Protein AF-A0A919KJE7-F1 (afdb_monomer_lite)

Radius of gyration: 16.89 Å; chains: 1; bounding box: 57×33×44 Å

Foldseek 3Di:
DWKWKAALNDIDTDPDLVVLVVVLVVNQVQQDWDDPDVQATGPNQKMKIFFDDPPDPDTQKIKIKGDDVVVQKIKIKMAGPDCPDDPQRGIKIFAAPDFDPDADQTFLDNGRSQGADSRRIDGVVLVSVQSSQCVVVSPNDGRPSTDMAGADSSNGGCVDPVVVVVPVVDDPPPPDDDD

Secondary structure (DSSP, 8-state):
-EEEEEETTEEE---SHHHHHHHHHHHHHH----EEETTEE-GGG-EEEEEE-TT-SS-SEEEEEEEETTTTEEEEEEEESS--SSTTTTEEEEE-SS--SS----EEETTTTEE--GGG-EEHHHHHHHHHHHHHH-S-PPPSSSEEEEB-TTS-BTTSHHHHHHHHHS-GGG-PPP-

InterPro domains:
  IPR025680 Double-stranded DNA deaminase immunity protein DddI [PF14430] (17-149)

Organism: NCBI:txid67307

pLDDT: mean 81.37, std 12.84, range [39.66, 96.44]

Structure (mmCIF, N/CA/C/O backbone):
data_AF-A0A919KJE7-F1
#
_entry.id   AF-A0A919KJE7-F1
#
loop_
_atom_site.group_PDB
_atom_site.id
_atom_site.type_symbol
_atom_site.label_atom_id
_atom_site.label_alt_id
_atom_site.label_comp_id
_atom_site.label_asym_id
_atom_site.label_entity_id
_atom_site.label_seq_id
_atom_site.pdbx_PDB_ins_code
_atom_site.Cartn_x
_atom_site.Cartn_y
_atom_site.Cartn_z
_atom_site.occupancy
_atom_site.B_iso_or_equiv
_atom_site.auth_seq_id
_atom_site.auth_comp_id
_atom_site.auth_asym_id
_atom_site.auth_atom_id
_atom_site.pdbx_PDB_model_num
ATOM 1 N N . MET A 1 1 ? -3.393 -1.629 20.126 1.00 76.56 1 MET A N 1
ATOM 2 C CA . MET A 1 1 ? -2.377 -0.672 19.650 1.00 76.56 1 MET A CA 1
ATOM 3 C C . MET A 1 1 ? -3.084 0.646 19.307 1.00 76.56 1 MET A C 1
ATOM 5 O O . MET A 1 1 ? -4.251 0.797 19.658 1.00 76.56 1 MET A O 1
ATOM 9 N N . ILE A 1 2 ? -2.404 1.649 18.744 1.00 83.88 2 ILE A N 1
ATOM 10 C CA . ILE A 1 2 ? -3.027 2.881 18.228 1.00 83.88 2 ILE A CA 1
ATOM 11 C C . ILE A 1 2 ? -2.817 2.936 16.717 1.00 83.88 2 ILE A C 1
ATOM 13 O O . ILE A 1 2 ? -1.674 2.934 16.257 1.00 83.88 2 ILE A O 1
ATOM 17 N N . LEU A 1 3 ? -3.918 3.054 15.972 1.00 86.81 3 LEU A N 1
ATOM 18 C CA . LEU A 1 3 ? -3.914 3.360 14.544 1.00 86.81 3 LEU A CA 1
ATOM 19 C C . LEU A 1 3 ? -3.741 4.870 14.335 1.00 86.81 3 LEU A C 1
ATOM 21 O O . LEU A 1 3 ? -4.483 5.679 14.898 1.00 86.81 3 LEU A O 1
ATOM 25 N N . ARG A 1 4 ? -2.783 5.257 13.493 1.00 89.75 4 ARG A N 1
ATOM 26 C CA . ARG A 1 4 ? -2.645 6.625 12.980 1.00 89.75 4 ARG A C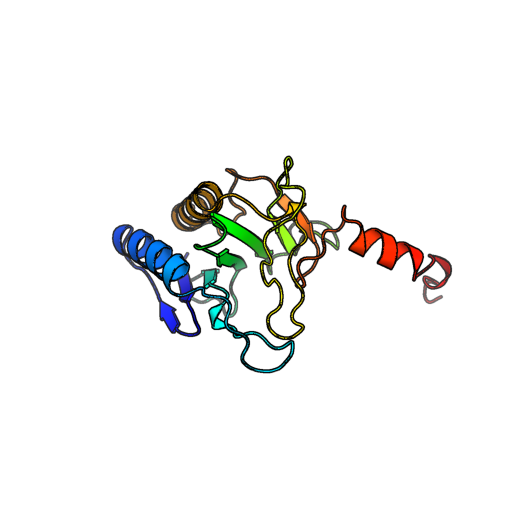A 1
ATOM 27 C C . ARG A 1 4 ? -2.684 6.588 11.464 1.00 89.75 4 ARG A C 1
ATOM 29 O O . ARG A 1 4 ? -2.025 5.745 10.854 1.00 89.75 4 ARG A O 1
ATOM 36 N N . VAL A 1 5 ? -3.437 7.504 10.876 1.00 89.94 5 VAL A N 1
ATOM 37 C CA . VAL A 1 5 ? -3.583 7.632 9.427 1.00 89.94 5 VAL A CA 1
ATOM 38 C C . VAL A 1 5 ? -3.038 8.992 9.021 1.00 89.94 5 VAL A C 1
ATOM 40 O O . VAL A 1 5 ? -3.491 9.999 9.550 1.00 89.94 5 VAL A O 1
ATOM 43 N N . ASN A 1 6 ? -2.067 9.039 8.115 1.00 88.25 6 ASN A N 1
ATOM 44 C CA . ASN A 1 6 ? -1.598 10.279 7.508 1.00 88.25 6 ASN A CA 1
ATOM 45 C C . ASN A 1 6 ? -2.117 10.366 6.072 1.00 88.25 6 ASN A C 1
ATOM 47 O O . ASN A 1 6 ? -1.884 9.447 5.288 1.00 88.25 6 ASN A O 1
ATOM 51 N N . ILE A 1 7 ? -2.820 11.445 5.740 1.00 87.06 7 ILE A N 1
ATOM 52 C CA . ILE A 1 7 ? -3.373 11.689 4.403 1.00 87.06 7 ILE A CA 1
ATOM 53 C C . ILE A 1 7 ? -2.927 13.084 3.988 1.00 87.06 7 ILE A C 1
ATOM 55 O O . ILE A 1 7 ? -3.231 14.049 4.679 1.00 87.06 7 ILE A O 1
ATOM 59 N N . ALA A 1 8 ? -2.181 13.190 2.886 1.00 79.94 8 ALA A N 1
ATOM 60 C CA . ALA A 1 8 ? -1.702 14.471 2.356 1.00 79.94 8 ALA A CA 1
ATOM 61 C C . ALA A 1 8 ? -0.978 15.378 3.382 1.00 79.94 8 ALA A C 1
ATOM 63 O O . ALA A 1 8 ? -0.984 16.600 3.254 1.00 79.94 8 ALA A O 1
ATOM 64 N N . GLY A 1 9 ? -0.319 14.781 4.382 1.00 78.88 9 GLY A N 1
ATOM 65 C CA . GLY A 1 9 ? 0.398 15.495 5.441 1.00 78.88 9 GLY A CA 1
ATOM 66 C C . GLY A 1 9 ? -0.392 15.677 6.740 1.00 78.88 9 GLY A C 1
ATOM 67 O O . GLY A 1 9 ? 0.234 15.870 7.783 1.00 78.88 9 GLY A O 1
ATOM 68 N N . ASP A 1 10 ? -1.715 15.512 6.728 1.00 84.00 10 ASP A N 1
ATOM 69 C CA . ASP A 1 10 ? -2.556 15.607 7.923 1.00 84.00 10 ASP A CA 1
ATOM 70 C C . ASP A 1 10 ? -2.616 14.268 8.675 1.00 84.00 10 ASP A C 1
ATOM 72 O O . ASP A 1 10 ? -2.862 13.218 8.083 1.00 84.00 10 ASP A O 1
ATOM 76 N N . GLU A 1 11 ? -2.380 14.290 9.994 1.00 88.38 11 GLU A N 1
ATOM 77 C CA . GLU A 1 11 ? -2.459 13.104 10.863 1.00 88.38 11 GLU A CA 1
ATOM 78 C C . GLU A 1 11 ? -3.837 12.985 11.531 1.00 88.38 11 GLU A C 1
ATOM 80 O O . GLU A 1 11 ? -4.303 13.894 12.220 1.00 88.38 11 GLU A O 1
ATOM 85 N N . TYR A 1 12 ? -4.437 11.804 11.414 1.00 88.31 12 TYR A N 1
ATOM 86 C CA . TYR A 1 12 ? -5.705 11.419 12.021 1.00 88.31 12 TYR A CA 1
ATOM 87 C C . TYR A 1 12 ? -5.512 10.244 12.980 1.00 88.31 12 TYR A C 1
ATOM 89 O O . TYR A 1 12 ? -4.715 9.333 12.742 1.00 88.31 12 TYR A O 1
ATOM 97 N N . ARG A 1 13 ? -6.284 10.245 14.071 1.00 88.62 13 ARG A N 1
ATOM 98 C CA . ARG A 1 13 ? -6.281 9.195 15.100 1.00 88.62 13 ARG A CA 1
ATOM 99 C C . ARG A 1 13 ? -7.707 8.684 15.298 1.00 88.62 13 ARG A C 1
ATOM 101 O O . ARG A 1 13 ? -8.399 9.182 16.189 1.00 88.62 13 ARG A O 1
ATOM 108 N N . PRO A 1 14 ? -8.187 7.776 14.431 1.00 85.81 14 PRO A N 1
ATOM 109 C CA . PRO A 1 14 ? -9.543 7.259 14.544 1.00 85.81 14 PRO A CA 1
ATOM 110 C C . PRO A 1 14 ? -9.722 6.533 15.878 1.00 85.81 14 PRO A C 1
ATOM 112 O O . PRO A 1 14 ? -8.847 5.790 16.318 1.00 85.81 14 PRO A O 1
ATOM 115 N N . THR A 1 15 ? -10.868 6.753 16.524 1.00 80.31 15 THR A N 1
ATOM 116 C CA . THR A 1 15 ? -11.207 6.086 17.797 1.00 80.31 15 THR A CA 1
ATOM 117 C C . THR A 1 15 ? -12.389 5.135 17.655 1.00 80.31 15 THR A C 1
ATOM 119 O O . THR A 1 15 ? -12.646 4.334 18.554 1.00 80.31 15 THR A O 1
ATOM 122 N N . ARG A 1 16 ? -13.110 5.210 16.528 1.00 82.31 16 ARG A N 1
ATOM 123 C CA . ARG A 1 16 ? -14.265 4.371 16.211 1.00 82.31 16 ARG A CA 1
ATOM 124 C C . ARG A 1 16 ? -14.115 3.729 14.830 1.00 82.31 16 ARG A C 1
ATOM 126 O O . ARG A 1 16 ? -13.533 4.352 13.944 1.00 82.31 16 ARG A O 1
ATOM 133 N N . PRO A 1 17 ? -14.697 2.538 14.607 1.00 78.44 17 PRO A N 1
ATOM 134 C CA . PRO A 1 17 ? -14.684 1.887 13.295 1.00 78.44 17 PRO A CA 1
ATOM 135 C C . PRO A 1 17 ? -15.256 2.754 12.161 1.00 78.44 17 PRO A C 1
ATOM 137 O O . PRO A 1 17 ? -14.704 2.769 11.065 1.00 78.44 17 PRO A O 1
ATOM 140 N N . ASP A 1 18 ? -16.308 3.531 12.430 1.00 83.81 18 ASP A N 1
ATOM 141 C CA . ASP A 1 18 ? -16.918 4.411 11.421 1.00 83.81 18 ASP A CA 1
ATOM 142 C C . ASP A 1 18 ? -15.968 5.535 10.967 1.00 83.81 18 ASP A C 1
ATOM 144 O O . ASP A 1 18 ? -15.979 5.923 9.796 1.00 83.81 18 ASP A O 1
ATOM 148 N N . ASP A 1 19 ? -15.096 6.013 11.865 1.00 86.62 19 ASP A N 1
ATOM 149 C CA . ASP A 1 19 ? -14.069 7.006 11.531 1.00 86.62 19 ASP A CA 1
ATOM 150 C C . ASP A 1 19 ? -13.075 6.418 10.519 1.00 86.62 19 ASP A C 1
ATOM 152 O O . ASP A 1 19 ? -12.647 7.104 9.593 1.00 86.62 19 ASP A O 1
ATOM 156 N N . ILE A 1 20 ? -12.736 5.130 10.661 1.00 86.12 20 ILE A N 1
ATOM 157 C CA . ILE A 1 20 ? -11.788 4.427 9.786 1.00 86.12 20 ILE A CA 1
ATOM 158 C C . ILE A 1 20 ? -12.337 4.360 8.361 1.00 86.12 20 ILE A C 1
ATOM 160 O O . ILE A 1 20 ? -11.642 4.738 7.423 1.00 86.12 20 ILE A O 1
ATOM 164 N N . VAL A 1 21 ? -13.594 3.948 8.180 1.00 87.00 21 VAL A N 1
ATOM 165 C CA . VAL A 1 21 ? -14.224 3.872 6.847 1.00 87.00 21 VAL A CA 1
ATOM 166 C C . VAL A 1 21 ? -14.262 5.249 6.171 1.00 87.00 21 VAL A C 1
ATOM 168 O O . VAL A 1 21 ? -14.016 5.370 4.962 1.00 87.00 21 VAL A O 1
ATOM 171 N N . GLY A 1 22 ? -14.533 6.297 6.957 1.00 87.50 22 GLY A N 1
ATOM 172 C CA . GLY A 1 22 ? -14.470 7.686 6.510 1.00 87.50 22 GLY A CA 1
ATOM 173 C C . GLY A 1 22 ? -13.069 8.087 6.045 1.00 87.50 22 GLY A C 1
ATOM 174 O O . GLY A 1 22 ? -12.929 8.604 4.937 1.00 87.50 22 GLY A O 1
ATOM 175 N N . LEU A 1 23 ? -12.039 7.785 6.841 1.00 89.69 23 LEU A N 1
ATOM 176 C CA . LEU A 1 23 ? -10.637 8.090 6.534 1.00 89.69 23 LEU A CA 1
ATOM 177 C C . LEU A 1 23 ? -10.105 7.316 5.329 1.00 89.69 23 LEU A C 1
ATOM 179 O O . LEU A 1 23 ? -9.379 7.884 4.524 1.00 89.69 23 LEU A O 1
ATOM 183 N N . ILE A 1 24 ? -10.486 6.049 5.158 1.00 89.12 24 ILE A N 1
ATOM 184 C CA . ILE A 1 24 ? -10.122 5.274 3.965 1.00 89.12 24 ILE A CA 1
ATOM 185 C C . ILE A 1 24 ? -10.702 5.952 2.725 1.00 89.12 24 ILE A C 1
ATOM 187 O O . ILE A 1 24 ? -10.002 6.173 1.744 1.00 89.12 24 ILE A O 1
ATOM 191 N N . SER A 1 25 ? -11.978 6.332 2.778 1.00 89.00 25 SER A N 1
ATOM 192 C CA . SER A 1 25 ? -12.632 7.021 1.662 1.00 89.00 25 SER A CA 1
ATOM 193 C C . SER A 1 25 ? -12.020 8.394 1.386 1.00 89.00 25 SER A C 1
ATOM 195 O O . SER A 1 25 ? -11.937 8.801 0.233 1.00 89.00 25 SER A O 1
ATOM 197 N N . GLU A 1 26 ? -11.574 9.092 2.427 1.00 87.44 26 GLU A N 1
ATOM 198 C CA . GLU A 1 26 ? -10.839 10.346 2.293 1.00 87.44 26 GLU A CA 1
ATOM 199 C C . GLU A 1 26 ? -9.456 10.143 1.674 1.00 87.44 26 GLU A C 1
ATOM 201 O O . GLU A 1 26 ? -9.073 10.911 0.799 1.00 87.44 26 GLU A O 1
ATOM 206 N N . ALA A 1 27 ? -8.746 9.077 2.048 1.00 87.25 27 ALA A N 1
ATOM 207 C CA . ALA A 1 27 ? -7.452 8.744 1.472 1.00 87.25 27 ALA A CA 1
ATOM 208 C C . ALA A 1 27 ? -7.563 8.571 -0.047 1.00 87.25 27 ALA A C 1
ATOM 210 O O . ALA A 1 27 ? -6.835 9.226 -0.781 1.00 87.25 27 ALA A O 1
ATOM 211 N N . PHE A 1 28 ? -8.525 7.783 -0.538 1.00 86.00 28 PHE A N 1
ATOM 212 C CA . PHE A 1 28 ? -8.708 7.602 -1.985 1.00 86.00 28 PHE A CA 1
ATOM 213 C C . PHE A 1 28 ? -9.032 8.905 -2.730 1.00 86.00 28 PHE A C 1
ATOM 215 O O . PHE A 1 28 ? -8.532 9.094 -3.833 1.00 86.00 28 PHE A O 1
ATOM 222 N N . ARG A 1 29 ? -9.807 9.817 -2.128 1.00 82.19 29 ARG A N 1
ATOM 223 C CA . ARG A 1 29 ? -10.145 11.109 -2.754 1.00 82.19 29 ARG A CA 1
ATOM 224 C C . ARG A 1 29 ? -8.985 12.099 -2.762 1.00 82.19 29 ARG A C 1
ATOM 226 O O . ARG A 1 29 ? -8.832 12.863 -3.710 1.00 82.19 29 ARG A O 1
ATOM 233 N N . SER A 1 30 ? -8.221 12.129 -1.676 1.00 77.75 30 SER A N 1
ATOM 234 C CA . SER A 1 30 ? -7.181 13.136 -1.450 1.00 77.75 30 SER A CA 1
ATOM 235 C C . SER A 1 30 ? -5.833 12.729 -2.040 1.00 77.75 30 SER A C 1
ATOM 237 O O . SER A 1 30 ? -4.991 13.588 -2.293 1.00 77.75 30 SER A O 1
ATOM 239 N N . ILE A 1 31 ? -5.651 11.439 -2.334 1.00 77.06 31 ILE A N 1
ATOM 240 C CA . ILE A 1 31 ? -4.505 10.920 -3.071 1.00 77.06 31 ILE A CA 1
ATOM 241 C C . ILE A 1 31 ? -4.709 11.163 -4.569 1.00 77.06 31 ILE A C 1
ATOM 243 O O . ILE A 1 31 ? -5.294 10.353 -5.280 1.00 77.06 31 ILE A O 1
ATOM 247 N N . THR A 1 32 ? -4.226 12.303 -5.061 1.00 68.44 32 THR A N 1
ATOM 248 C CA . THR A 1 32 ? -4.191 12.594 -6.502 1.00 68.44 32 THR A CA 1
ATOM 249 C C . THR A 1 32 ? -2.759 12.909 -6.931 1.00 68.44 32 THR A C 1
ATOM 251 O O . THR A 1 32 ? -2.153 13.826 -6.368 1.00 68.44 32 THR A O 1
ATOM 254 N N . PRO A 1 33 ? -2.208 12.204 -7.941 1.00 65.12 33 PRO A N 1
ATOM 255 C CA . PRO A 1 33 ? -0.954 12.566 -8.594 1.00 65.12 33 PRO A CA 1
ATOM 256 C C . PRO A 1 33 ? -0.929 14.035 -9.011 1.00 65.12 33 PRO A C 1
ATOM 258 O O . PRO A 1 33 ? -1.626 14.443 -9.938 1.00 65.12 33 PRO A O 1
ATOM 261 N N . GLN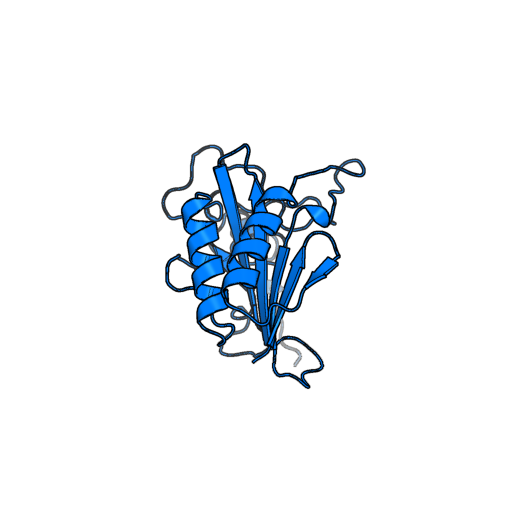 A 1 34 ? -0.109 14.836 -8.328 1.00 65.31 34 GLN A N 1
ATOM 262 C CA . GLN A 1 34 ? 0.180 16.208 -8.727 1.00 65.31 34 GLN A CA 1
ATOM 263 C C . GLN A 1 34 ? 1.689 16.386 -8.847 1.00 65.31 34 GLN A C 1
ATOM 265 O O . GLN A 1 34 ? 2.421 16.289 -7.861 1.00 65.31 34 GLN A O 1
ATOM 270 N N . GLU A 1 35 ? 2.148 16.648 -10.066 1.00 65.81 35 GLU A N 1
ATOM 271 C CA . GLU A 1 35 ? 3.513 17.094 -10.321 1.00 65.81 35 GLU A CA 1
ATOM 272 C C . GLU A 1 35 ? 3.666 18.536 -9.811 1.00 65.81 35 GLU A C 1
ATOM 274 O O . GLU A 1 35 ? 2.895 19.427 -10.177 1.00 65.81 35 GLU A O 1
ATOM 279 N N . VAL A 1 36 ? 4.625 18.754 -8.911 1.00 68.81 36 VAL A N 1
ATOM 280 C CA . VAL A 1 36 ? 4.890 20.063 -8.283 1.00 68.81 36 VAL A CA 1
ATOM 281 C C . VAL A 1 36 ? 6.070 20.766 -8.953 1.00 68.81 36 VAL A C 1
ATOM 283 O O . VAL A 1 36 ? 6.197 21.988 -8.896 1.00 68.81 36 VAL A O 1
ATOM 286 N N . SER A 1 37 ? 6.956 19.997 -9.578 1.00 66.88 37 SER A N 1
ATOM 287 C CA . SER A 1 37 ? 8.082 20.435 -10.407 1.00 66.88 37 SER A CA 1
ATOM 288 C C . SER A 1 37 ? 8.464 19.285 -11.347 1.00 66.88 37 SER A C 1
ATOM 290 O O . SER A 1 37 ? 8.098 18.156 -11.040 1.00 66.88 37 SER A O 1
ATOM 292 N N . PRO A 1 38 ? 9.198 19.523 -12.451 1.00 74.50 38 PRO A N 1
ATOM 293 C CA . PRO A 1 38 ? 9.561 18.466 -13.399 1.00 74.50 38 PRO A CA 1
ATOM 294 C C . PRO A 1 38 ? 10.182 17.237 -12.715 1.00 74.50 38 PRO A C 1
ATOM 296 O O . PRO A 1 38 ? 11.272 17.344 -12.151 1.00 74.50 38 PRO A O 1
ATOM 299 N N . GLY A 1 39 ? 9.483 16.098 -12.744 1.00 67.06 39 GLY A N 1
ATOM 300 C CA . GLY A 1 39 ? 9.905 14.836 -12.109 1.00 67.06 39 GLY A CA 1
ATOM 301 C C . GLY A 1 39 ? 9.784 14.782 -10.578 1.00 67.06 39 GLY A C 1
ATOM 302 O O . GLY A 1 39 ? 10.178 13.793 -9.969 1.00 67.06 39 GLY A O 1
ATOM 303 N N . VAL A 1 40 ? 9.243 15.825 -9.943 1.00 64.94 40 VAL A N 1
ATOM 304 C CA . VAL A 1 40 ? 8.970 15.873 -8.501 1.00 64.94 40 VAL A CA 1
ATOM 305 C C . VAL A 1 40 ? 7.469 15.911 -8.289 1.00 64.94 40 VAL A C 1
ATOM 307 O O . VAL A 1 40 ? 6.779 16.862 -8.677 1.00 64.94 40 VAL A O 1
ATOM 310 N N . HIS A 1 41 ? 6.968 14.897 -7.601 1.00 65.94 41 HIS A N 1
ATOM 311 C CA . HIS A 1 41 ? 5.548 14.756 -7.331 1.00 65.94 41 HIS A CA 1
ATOM 312 C C . HIS A 1 41 ? 5.237 15.049 -5.865 1.00 65.94 41 HIS A C 1
ATOM 314 O O . HIS A 1 41 ? 6.084 14.946 -4.979 1.00 65.94 41 HIS A O 1
ATOM 320 N N . SER A 1 42 ? 4.006 15.477 -5.603 1.00 60.56 42 SER A N 1
ATOM 321 C CA . SER A 1 42 ? 3.566 15.815 -4.252 1.00 60.56 42 SER A CA 1
ATOM 322 C C . SER A 1 42 ? 3.539 14.576 -3.353 1.00 60.56 42 SER A C 1
ATOM 324 O O . SER A 1 42 ? 3.128 13.498 -3.779 1.00 60.56 42 SER A O 1
ATOM 326 N N . ALA A 1 43 ? 3.876 14.728 -2.070 1.00 58.88 43 ALA A N 1
ATOM 327 C CA . ALA A 1 43 ? 3.611 13.697 -1.060 1.00 58.88 43 ALA A CA 1
ATOM 328 C C . ALA A 1 43 ? 2.100 13.468 -0.837 1.00 58.88 43 ALA A C 1
ATOM 330 O O . ALA A 1 43 ? 1.708 12.431 -0.310 1.00 58.88 43 ALA A O 1
ATOM 331 N N . ALA A 1 44 ? 1.242 14.386 -1.310 1.00 58.72 44 ALA A N 1
ATOM 332 C CA . ALA A 1 44 ? -0.212 14.211 -1.366 1.00 58.72 44 ALA A CA 1
ATOM 333 C C . ALA A 1 44 ? -0.665 13.083 -2.312 1.00 58.72 44 ALA A C 1
ATOM 335 O O . ALA A 1 44 ? -1.853 12.879 -2.501 1.00 58.72 44 ALA A O 1
ATOM 336 N N . THR A 1 45 ? 0.269 12.336 -2.897 1.00 70.19 45 THR A N 1
ATOM 337 C CA . THR A 1 45 ? 0.013 11.137 -3.701 1.00 70.19 45 THR A CA 1
ATOM 338 C C . THR A 1 45 ? -0.031 9.853 -2.880 1.00 70.19 45 THR A C 1
ATOM 340 O O . THR A 1 45 ? -0.167 8.770 -3.448 1.00 70.19 45 THR A O 1
ATOM 343 N N . GLN A 1 46 ? 0.107 9.947 -1.555 1.00 85.50 46 GLN A N 1
ATOM 344 C CA . GLN A 1 46 ? 0.211 8.783 -0.686 1.00 85.50 46 GLN A CA 1
ATOM 345 C C . GLN A 1 46 ? -0.550 8.988 0.627 1.00 85.50 46 GLN A C 1
ATOM 347 O O . GLN A 1 46 ? -0.581 10.088 1.183 1.00 85.50 46 GLN A O 1
ATOM 352 N N . ALA A 1 47 ? -1.118 7.901 1.149 1.00 90.50 47 ALA A N 1
ATOM 353 C CA . ALA A 1 47 ? -1.572 7.816 2.534 1.00 90.50 47 ALA A CA 1
ATOM 354 C C . ALA A 1 47 ? -0.792 6.747 3.296 1.00 90.50 47 ALA A C 1
ATOM 356 O O . ALA A 1 47 ? -0.348 5.749 2.727 1.00 90.50 47 ALA A O 1
ATOM 357 N N . TRP A 1 48 ? -0.646 6.961 4.600 1.00 90.62 48 TRP A N 1
ATOM 358 C CA . TRP A 1 48 ? 0.141 6.112 5.486 1.00 90.62 48 TRP A CA 1
ATOM 359 C C . TRP A 1 48 ? -0.733 5.658 6.645 1.00 90.62 48 TRP A C 1
ATOM 361 O O . TRP A 1 48 ? -1.226 6.476 7.415 1.00 90.62 48 TRP A O 1
ATOM 371 N N . PHE A 1 49 ? -0.900 4.352 6.793 1.00 91.94 49 PHE A N 1
ATOM 372 C CA . PHE A 1 49 ? -1.594 3.725 7.907 1.00 91.94 49 PHE A CA 1
ATOM 373 C C . PHE A 1 49 ? -0.545 3.089 8.807 1.00 91.94 49 PHE A C 1
ATOM 375 O O . PHE A 1 49 ? 0.226 2.227 8.389 1.00 91.94 49 PHE A O 1
ATOM 382 N N . THR A 1 50 ? -0.486 3.526 10.055 1.00 89.69 50 THR A N 1
ATOM 383 C CA . THR A 1 50 ? 0.549 3.100 10.997 1.00 89.69 50 THR A CA 1
ATOM 384 C C . THR A 1 50 ? -0.088 2.551 12.251 1.00 89.69 50 THR A C 1
ATOM 386 O O . THR A 1 50 ? -1.030 3.135 12.784 1.00 89.69 50 THR A O 1
ATOM 389 N N . VAL A 1 51 ? 0.434 1.420 12.714 1.00 84.38 51 VAL A N 1
ATOM 390 C CA . VAL A 1 51 ? 0.019 0.808 13.972 1.00 84.38 51 VAL A CA 1
ATOM 391 C C . VAL A 1 51 ? 1.218 0.841 14.912 1.00 84.38 51 VAL A C 1
ATOM 393 O O . VAL A 1 51 ? 2.337 0.456 14.556 1.00 84.38 51 VAL A O 1
ATOM 396 N N . SER A 1 52 ? 1.002 1.378 16.107 1.00 82.19 52 SER A N 1
ATOM 397 C CA . SER A 1 52 ? 2.053 1.549 17.106 1.00 82.19 52 SER A CA 1
ATOM 398 C C . SER A 1 52 ? 1.505 1.387 18.515 1.00 82.19 52 SER A C 1
ATOM 400 O O . SER A 1 52 ? 0.366 1.773 18.778 1.00 82.19 52 SER A O 1
ATOM 402 N N . GLU A 1 53 ? 2.324 0.920 19.453 1.00 79.06 53 GLU A N 1
ATOM 403 C CA . GLU A 1 53 ? 1.976 1.031 20.873 1.00 79.06 53 GLU A CA 1
ATOM 404 C C . GLU A 1 53 ? 1.774 2.507 21.275 1.00 79.06 53 GLU A C 1
ATOM 406 O O . GLU A 1 53 ? 2.414 3.388 20.688 1.00 79.06 53 GLU A O 1
ATOM 411 N N . PRO A 1 54 ? 0.911 2.808 22.265 1.00 75.12 54 PRO A N 1
ATOM 412 C CA . PRO A 1 54 ? 0.616 4.181 22.681 1.00 75.12 54 PRO A CA 1
ATOM 413 C C . PRO A 1 54 ? 1.856 5.034 22.968 1.00 75.12 54 PRO A C 1
ATOM 415 O O . PRO A 1 54 ? 1.917 6.194 22.559 1.00 75.12 54 PRO A O 1
ATOM 418 N N . ASP A 1 55 ? 2.859 4.423 23.599 1.00 73.94 55 ASP A N 1
ATOM 419 C CA . ASP A 1 55 ? 4.099 5.072 24.032 1.00 73.94 55 ASP A CA 1
ATOM 420 C C . ASP A 1 55 ? 5.288 4.801 23.092 1.00 73.94 55 ASP A C 1
ATOM 422 O O . ASP A 1 55 ? 6.434 5.147 23.399 1.00 73.94 55 ASP A O 1
ATOM 426 N N . ALA A 1 56 ? 5.052 4.167 21.938 1.00 69.81 56 ALA A N 1
ATOM 427 C CA . ALA A 1 56 ? 6.117 3.876 20.990 1.00 69.81 56 ALA A CA 1
ATOM 428 C C . ALA A 1 56 ? 6.691 5.168 20.392 1.00 69.81 56 ALA A C 1
ATOM 430 O O . ALA A 1 56 ? 5.967 6.009 19.852 1.00 69.81 56 ALA A O 1
ATOM 431 N N . ARG A 1 57 ? 8.026 5.293 20.423 1.00 66.44 57 ARG A N 1
ATOM 432 C CA . ARG A 1 57 ? 8.744 6.385 19.738 1.00 66.44 57 ARG A CA 1
ATOM 433 C C . ARG A 1 57 ? 8.651 6.292 18.216 1.00 66.44 57 ARG A C 1
ATOM 435 O O . ARG A 1 57 ? 8.800 7.309 17.548 1.00 66.44 57 ARG A O 1
ATOM 442 N N . SER A 1 58 ? 8.421 5.098 17.680 1.00 65.75 58 SER A N 1
ATOM 443 C CA . SER A 1 58 ? 8.298 4.843 16.247 1.00 65.75 58 SER A CA 1
ATOM 444 C C . SER A 1 58 ? 7.285 3.729 15.989 1.00 65.75 58 SER A C 1
ATOM 446 O O . SER A 1 58 ? 7.258 2.765 16.758 1.00 65.75 58 SER A O 1
ATOM 448 N N . PRO A 1 59 ? 6.485 3.822 14.915 1.00 70.50 59 PRO A N 1
ATOM 449 C CA . PRO A 1 59 ? 5.590 2.744 14.529 1.00 70.50 59 PRO A CA 1
ATOM 450 C C . PRO A 1 59 ? 6.300 1.409 14.296 1.00 70.50 59 PRO A C 1
ATOM 452 O O . PRO A 1 59 ? 7.426 1.345 13.785 1.00 70.50 59 PRO A O 1
ATOM 455 N N . SER A 1 60 ? 5.611 0.341 14.690 1.00 76.31 60 SER A N 1
ATOM 456 C CA . SER A 1 60 ? 6.071 -1.042 14.543 1.00 76.31 60 SER A CA 1
ATOM 457 C C . SER A 1 60 ? 5.893 -1.522 13.108 1.00 76.31 60 SER A C 1
ATOM 459 O O . SER A 1 60 ? 6.729 -2.264 12.594 1.00 76.31 60 SER A O 1
ATOM 461 N N . ALA A 1 61 ? 4.833 -1.054 12.453 1.00 84.38 61 ALA A N 1
ATOM 462 C CA . ALA A 1 61 ? 4.537 -1.348 11.068 1.00 84.38 61 ALA A CA 1
ATOM 463 C C . ALA A 1 61 ? 3.826 -0.179 10.393 1.00 84.38 61 ALA A C 1
ATOM 465 O O . ALA A 1 61 ? 3.136 0.6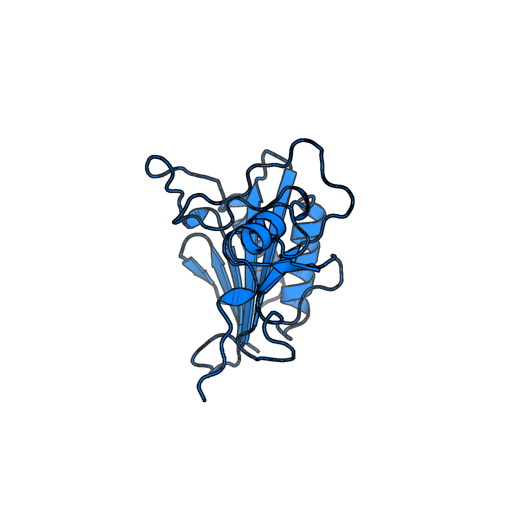32 11.027 1.00 84.38 61 ALA A O 1
ATOM 466 N N . TYR A 1 62 ? 4.012 -0.116 9.086 1.00 90.06 62 TYR A N 1
ATOM 467 C CA . TYR A 1 62 ? 3.493 0.931 8.242 1.00 90.06 62 TYR A CA 1
ATOM 468 C C . TYR A 1 62 ? 2.957 0.307 6.965 1.00 90.06 62 TYR A C 1
ATOM 470 O O . TYR A 1 62 ? 3.612 -0.531 6.347 1.00 90.06 62 TYR A O 1
ATOM 478 N N . LEU A 1 63 ? 1.792 0.776 6.554 1.00 93.50 63 LEU A N 1
ATOM 479 C CA . LEU A 1 63 ? 1.184 0.471 5.279 1.00 93.50 63 LEU A CA 1
ATOM 480 C C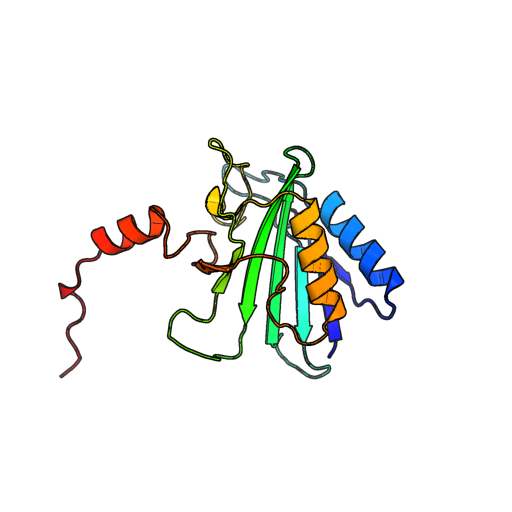 . LEU A 1 63 ? 1.037 1.784 4.512 1.00 93.50 63 LEU A C 1
ATOM 482 O O . LEU A 1 63 ? 0.278 2.666 4.912 1.00 93.50 63 LEU A O 1
ATOM 486 N N . ARG A 1 64 ? 1.780 1.923 3.421 1.00 93.62 64 ARG A N 1
ATOM 487 C CA . ARG A 1 64 ? 1.666 3.041 2.485 1.00 93.62 64 ARG A CA 1
ATOM 488 C C . ARG A 1 64 ? 0.766 2.639 1.331 1.00 93.62 64 ARG A C 1
ATOM 490 O O . ARG A 1 64 ? 0.868 1.528 0.814 1.00 93.62 64 ARG A O 1
ATOM 497 N N . VAL A 1 65 ? -0.084 3.571 0.933 1.00 93.31 65 VAL A N 1
ATOM 498 C CA . VAL A 1 65 ? -1.067 3.412 -0.131 1.00 93.31 65 VAL A CA 1
ATOM 499 C C . VAL A 1 65 ? -0.845 4.514 -1.150 1.00 93.31 65 VAL A C 1
ATOM 501 O O . VAL A 1 65 ? -0.901 5.692 -0.799 1.00 93.31 65 VAL A O 1
ATOM 504 N N . THR A 1 66 ? -0.651 4.119 -2.402 1.00 91.44 66 THR A N 1
ATOM 505 C CA . THR A 1 66 ? -0.767 5.001 -3.566 1.00 91.44 66 THR A CA 1
ATOM 506 C C . THR A 1 66 ? -1.982 4.547 -4.360 1.00 91.44 66 THR A C 1
ATOM 508 O O . THR A 1 66 ? -2.150 3.353 -4.604 1.00 91.44 66 THR A O 1
ATOM 511 N N . ALA A 1 67 ? -2.830 5.475 -4.781 1.00 89.19 67 ALA A N 1
ATOM 512 C CA . ALA A 1 67 ? -4.020 5.165 -5.559 1.00 89.19 67 ALA A CA 1
ATOM 513 C C . ALA A 1 67 ? -4.203 6.177 -6.689 1.00 89.19 67 ALA A C 1
ATOM 515 O O . ALA A 1 67 ? -3.767 7.319 -6.594 1.00 89.19 67 ALA A O 1
ATOM 516 N N . ASP A 1 68 ? -4.866 5.751 -7.754 1.00 85.69 68 ASP A N 1
ATOM 517 C CA . ASP A 1 68 ? -5.367 6.637 -8.791 1.00 85.69 68 ASP A CA 1
ATOM 518 C C . ASP A 1 68 ? -6.793 6.214 -9.167 1.00 85.69 68 ASP A C 1
ATOM 520 O O . ASP A 1 68 ? -7.022 5.224 -9.871 1.00 85.69 68 ASP A O 1
ATOM 524 N N . GLU A 1 69 ? -7.772 6.990 -8.694 1.00 83.38 69 GLU A N 1
ATOM 525 C CA . GLU A 1 69 ? -9.191 6.752 -8.975 1.00 83.38 69 GLU A CA 1
ATOM 526 C C . GLU A 1 69 ? -9.521 6.826 -10.471 1.00 83.38 69 GLU A C 1
ATOM 528 O O . GLU A 1 69 ? -10.462 6.166 -10.915 1.00 83.38 69 GLU A O 1
ATOM 533 N N . ARG A 1 70 ? -8.744 7.572 -11.277 1.00 81.81 70 ARG A N 1
ATOM 534 C CA . ARG A 1 70 ? -8.986 7.663 -12.725 1.00 81.81 70 ARG A CA 1
ATOM 535 C C . ARG A 1 70 ? -8.618 6.384 -13.459 1.00 81.81 70 ARG A C 1
ATOM 537 O O . ARG A 1 70 ? -9.357 5.992 -14.361 1.00 81.81 70 ARG A O 1
ATOM 544 N N . SER A 1 71 ? -7.482 5.770 -13.132 1.00 83.75 71 SER A N 1
ATOM 545 C CA . SER A 1 71 ? -7.097 4.489 -13.733 1.00 83.75 71 SER A CA 1
ATOM 546 C C . SER A 1 71 ? -7.858 3.312 -13.127 1.00 83.75 71 SER A C 1
ATOM 548 O O . SER A 1 71 ? -8.026 2.296 -13.799 1.00 83.75 71 SER A O 1
ATOM 550 N N . GLY A 1 72 ? -8.357 3.444 -11.894 1.00 88.31 72 GLY A N 1
ATOM 551 C CA . GLY A 1 72 ? -9.051 2.366 -11.193 1.00 88.31 72 GLY A CA 1
ATOM 552 C C . GLY A 1 72 ? -8.107 1.418 -10.452 1.00 88.31 72 GLY A C 1
ATOM 553 O O . GLY A 1 72 ? -8.527 0.325 -10.056 1.00 88.31 72 GLY A O 1
ATOM 554 N N . TYR A 1 73 ? -6.855 1.834 -10.232 1.00 90.88 73 TYR A N 1
ATOM 555 C CA . TYR A 1 73 ? -5.811 1.022 -9.612 1.00 90.88 73 TYR A CA 1
ATOM 556 C C . TYR A 1 73 ? -5.094 1.740 -8.467 1.00 90.88 73 TYR A C 1
ATOM 558 O O . TYR A 1 73 ? -5.086 2.964 -8.365 1.00 90.88 73 TYR A O 1
ATOM 566 N N . GLY A 1 74 ? -4.441 0.956 -7.617 1.00 92.31 74 GLY A N 1
ATOM 567 C CA . GLY A 1 74 ? -3.506 1.432 -6.608 1.00 92.31 74 GLY A CA 1
ATOM 568 C C . GLY A 1 74 ? -2.446 0.383 -6.293 1.00 92.31 74 GLY A C 1
ATOM 569 O O . GLY A 1 74 ? -2.495 -0.739 -6.788 1.00 92.31 74 GLY A O 1
ATOM 570 N N . ALA A 1 75 ? -1.477 0.756 -5.474 1.00 94.38 75 ALA A N 1
ATOM 571 C CA . ALA A 1 75 ? -0.408 -0.114 -5.013 1.00 94.38 75 ALA A CA 1
ATOM 572 C C . ALA A 1 75 ? -0.203 0.095 -3.514 1.00 94.38 75 ALA A C 1
ATOM 574 O O . ALA A 1 75 ? -0.410 1.195 -2.987 1.00 94.38 75 ALA A O 1
ATOM 575 N N . LEU A 1 76 ? 0.204 -0.973 -2.833 1.00 95.62 76 LEU A N 1
ATOM 576 C CA . LEU A 1 76 ? 0.518 -0.941 -1.416 1.00 95.62 76 LEU A CA 1
ATOM 577 C C . LEU A 1 76 ? 1.982 -1.291 -1.215 1.00 95.62 76 LEU A C 1
ATOM 579 O O . LEU A 1 76 ? 2.531 -2.166 -1.884 1.00 95.62 76 LEU A O 1
ATOM 583 N N . SER A 1 77 ? 2.590 -0.648 -0.231 1.00 95.06 77 SER A N 1
ATOM 584 C CA . SER A 1 77 ? 3.859 -1.104 0.310 1.00 95.06 77 SER A CA 1
ATOM 585 C C . SER A 1 77 ? 3.779 -1.171 1.819 1.00 95.06 77 SER A C 1
ATOM 587 O O . SER A 1 77 ? 3.272 -0.249 2.459 1.00 95.06 77 SER A O 1
ATOM 589 N N . TRP A 1 78 ? 4.306 -2.240 2.388 1.00 94.19 78 TRP A N 1
ATOM 590 C CA . TRP A 1 78 ? 4.333 -2.461 3.819 1.00 94.19 78 TRP A CA 1
ATOM 591 C C . TRP A 1 78 ? 5.772 -2.571 4.299 1.00 94.19 78 TRP A C 1
ATOM 593 O O . TRP A 1 78 ? 6.593 -3.225 3.654 1.00 94.19 78 TRP A O 1
ATOM 603 N N . TRP A 1 79 ? 6.074 -1.968 5.445 1.00 89.44 79 TRP A N 1
ATOM 604 C CA . TRP A 1 79 ? 7.329 -2.226 6.139 1.00 89.44 79 TRP A CA 1
ATOM 605 C C . TRP A 1 79 ? 7.161 -2.281 7.642 1.00 89.44 79 TRP A C 1
ATOM 607 O O . TRP A 1 79 ? 6.306 -1.610 8.225 1.00 89.44 79 TRP A O 1
ATOM 617 N N . SER A 1 80 ? 8.032 -3.060 8.277 1.00 83.81 80 SER A N 1
ATOM 618 C CA . SER A 1 80 ? 8.124 -3.144 9.728 1.00 83.81 80 SER A CA 1
ATOM 619 C C . SER A 1 80 ? 9.511 -2.765 10.213 1.00 83.81 80 SER A C 1
ATOM 621 O O . SER A 1 80 ? 10.529 -3.114 9.620 1.00 83.81 80 SER A O 1
ATOM 623 N N . SER A 1 81 ? 9.537 -2.043 11.332 1.00 71.31 81 SER A N 1
ATOM 624 C CA . SER A 1 81 ? 10.764 -1.753 12.074 1.00 71.31 81 SER A CA 1
ATOM 625 C C . SER A 1 81 ? 11.223 -2.939 12.932 1.00 71.31 81 SER A C 1
ATOM 627 O O . SER A 1 81 ? 12.342 -2.931 13.446 1.00 71.31 81 SER A O 1
ATOM 629 N N . VAL A 1 82 ? 10.383 -3.970 13.077 1.00 67.69 82 VAL A N 1
ATOM 630 C CA . VAL A 1 82 ? 10.690 -5.193 13.816 1.00 67.69 82 VAL A CA 1
ATOM 631 C C . VAL A 1 82 ? 11.180 -6.242 12.824 1.00 67.69 82 VAL A C 1
ATOM 633 O O . VAL A 1 82 ? 10.419 -6.784 12.027 1.00 67.69 82 VAL A O 1
ATOM 636 N N . GLN A 1 83 ? 12.478 -6.528 12.878 1.00 58.72 83 GLN A N 1
ATOM 637 C CA . GLN A 1 83 ? 13.112 -7.547 12.051 1.00 58.72 83 GLN A CA 1
ATOM 638 C C . GLN A 1 83 ? 12.594 -8.933 12.458 1.00 58.72 83 GLN A C 1
ATOM 640 O O . GLN A 1 83 ? 13.010 -9.484 13.476 1.00 58.72 83 GLN A O 1
ATOM 645 N N . THR A 1 84 ? 11.661 -9.487 11.687 1.00 55.97 84 THR A N 1
ATOM 646 C CA . THR A 1 84 ? 11.075 -10.813 11.953 1.00 55.97 84 THR A CA 1
ATOM 647 C C . THR A 1 84 ? 11.711 -11.929 11.118 1.00 55.97 84 THR A C 1
ATOM 649 O O . THR A 1 84 ? 11.412 -13.100 11.347 1.00 55.97 84 THR A O 1
ATOM 652 N N . GLY A 1 85 ? 12.658 -11.599 10.227 1.00 61.41 85 GLY A N 1
ATOM 653 C CA . GLY A 1 85 ? 13.338 -12.577 9.377 1.00 61.41 85 GLY A CA 1
ATOM 654 C C . GLY A 1 85 ? 14.647 -12.092 8.740 1.00 61.41 85 GLY A C 1
ATOM 655 O O . GLY A 1 85 ? 15.496 -11.493 9.403 1.00 61.41 85 GLY A O 1
ATOM 656 N N . GLY A 1 86 ? 14.859 -12.445 7.468 1.00 57.19 86 GLY A N 1
ATOM 657 C CA . GLY A 1 86 ? 16.120 -12.236 6.740 1.00 57.19 86 GLY A CA 1
ATOM 658 C C . GLY A 1 86 ? 16.441 -10.773 6.388 1.00 57.19 86 GLY A C 1
ATOM 659 O O . GLY A 1 86 ? 15.686 -9.855 6.682 1.00 57.19 86 GLY A O 1
ATOM 660 N N . MET A 1 87 ? 17.572 -10.546 5.706 1.00 55.69 87 MET A N 1
ATOM 661 C CA . MET A 1 87 ? 18.067 -9.205 5.318 1.00 55.69 87 MET A CA 1
ATOM 662 C C . MET A 1 87 ? 17.098 -8.394 4.428 1.00 55.69 87 MET A C 1
ATOM 664 O O . MET A 1 87 ? 17.239 -7.180 4.345 1.00 55.69 87 MET A O 1
ATOM 668 N N . TYR A 1 88 ? 16.119 -9.043 3.793 1.00 58.66 88 TYR A N 1
ATOM 669 C CA . TYR A 1 88 ? 15.143 -8.422 2.886 1.00 58.66 88 TYR A CA 1
ATOM 670 C C . TYR A 1 88 ? 13.714 -8.410 3.449 1.00 58.66 88 TYR A C 1
ATOM 672 O O . TYR A 1 88 ? 12.777 -8.036 2.755 1.00 58.66 88 TYR A O 1
ATOM 680 N N . ASP A 1 89 ? 13.530 -8.807 4.709 1.00 68.19 89 ASP A N 1
ATOM 681 C CA . ASP A 1 89 ? 12.206 -9.066 5.292 1.00 68.19 89 ASP A CA 1
ATOM 682 C C . ASP A 1 89 ? 11.540 -7.813 5.884 1.00 68.19 89 ASP A C 1
ATOM 684 O O . ASP A 1 89 ? 10.739 -7.872 6.815 1.00 68.19 89 ASP A O 1
ATOM 688 N N . PHE A 1 90 ? 11.918 -6.647 5.368 1.00 80.19 90 PHE A N 1
ATOM 689 C CA . PHE A 1 90 ? 11.523 -5.363 5.929 1.00 80.19 90 PHE A CA 1
ATOM 690 C C . PHE A 1 90 ? 10.568 -4.605 5.043 1.00 80.19 90 PHE A C 1
ATOM 692 O O . PHE A 1 90 ? 9.800 -3.826 5.583 1.00 80.19 90 PHE A O 1
ATOM 699 N N . PHE A 1 91 ? 10.624 -4.799 3.725 1.00 89.12 91 PHE A N 1
ATOM 700 C CA . PHE A 1 91 ? 9.871 -3.999 2.773 1.00 89.12 91 PHE A CA 1
ATOM 701 C C . PHE A 1 91 ? 9.202 -4.901 1.744 1.00 89.12 91 PHE A C 1
ATOM 703 O O . PHE A 1 91 ? 9.841 -5.719 1.080 1.00 89.12 91 PHE A O 1
ATOM 710 N N . TRP A 1 92 ? 7.890 -4.755 1.650 1.00 93.75 92 TRP A N 1
ATOM 711 C CA . TRP A 1 92 ? 7.028 -5.603 0.853 1.00 93.75 92 TRP A CA 1
ATOM 712 C C . TRP A 1 92 ? 6.129 -4.746 -0.023 1.00 93.75 92 TRP A C 1
ATOM 714 O O . TRP A 1 92 ? 5.648 -3.701 0.407 1.00 93.75 92 TRP A O 1
ATOM 724 N N . LEU A 1 93 ? 5.886 -5.205 -1.240 1.00 95.38 93 LEU A N 1
ATOM 725 C CA . LEU A 1 93 ? 5.034 -4.572 -2.235 1.00 95.38 93 LEU A CA 1
ATOM 726 C C . LEU A 1 93 ? 3.829 -5.467 -2.508 1.00 95.38 93 LEU A C 1
ATOM 728 O O . LEU A 1 93 ? 3.948 -6.692 -2.429 1.00 95.38 93 LEU A O 1
ATOM 732 N N . SER A 1 94 ? 2.685 -4.867 -2.829 1.00 96.44 94 SER A N 1
ATOM 733 C CA . SER A 1 94 ? 1.524 -5.612 -3.310 1.00 96.44 94 SER A CA 1
ATOM 734 C C . SER A 1 94 ? 1.895 -6.456 -4.524 1.00 96.44 94 SER A C 1
ATOM 736 O O . SER A 1 94 ? 2.683 -6.030 -5.366 1.00 96.44 94 SER A O 1
ATOM 738 N N . ASP A 1 95 ? 1.323 -7.651 -4.613 1.00 96.06 95 ASP A N 1
ATOM 739 C CA . ASP A 1 95 ? 1.566 -8.571 -5.715 1.00 96.06 95 ASP A CA 1
ATOM 740 C C . ASP A 1 95 ? 0.299 -8.799 -6.538 1.00 96.06 95 ASP A C 1
ATOM 742 O O . ASP A 1 95 ? -0.707 -9.302 -6.032 1.00 96.06 95 ASP A O 1
ATOM 746 N N . ASN A 1 96 ? 0.360 -8.412 -7.811 1.00 93.00 96 ASN A N 1
ATOM 747 C CA . ASN A 1 96 ? -0.649 -8.683 -8.818 1.00 93.00 96 ASN A CA 1
ATOM 748 C C . ASN A 1 96 ? -0.123 -9.751 -9.796 1.00 93.00 96 ASN A C 1
ATOM 750 O O . ASN A 1 96 ? 0.688 -9.426 -10.668 1.00 93.00 96 ASN A O 1
ATOM 754 N N . PRO A 1 97 ? -0.609 -11.003 -9.712 1.00 87.06 97 PRO A N 1
ATOM 755 C CA . PRO A 1 97 ? -0.184 -12.075 -10.609 1.00 87.06 97 PRO A CA 1
ATOM 756 C C . PRO A 1 97 ? -0.711 -11.921 -12.046 1.00 87.06 97 PRO A C 1
ATOM 758 O O . PRO A 1 97 ? -0.228 -12.619 -12.937 1.00 87.06 97 PRO A O 1
ATOM 761 N N . ASP A 1 98 ? -1.684 -11.034 -12.282 1.00 87.50 98 ASP A N 1
ATOM 762 C CA . ASP A 1 98 ? -2.269 -10.755 -13.600 1.00 87.50 98 ASP A CA 1
ATOM 763 C C . ASP A 1 98 ? -2.221 -9.242 -13.912 1.00 87.50 98 ASP A C 1
ATOM 765 O O . ASP A 1 98 ? -3.242 -8.542 -13.877 1.00 87.50 98 ASP A O 1
ATOM 769 N N . PRO A 1 99 ? -1.018 -8.678 -14.142 1.00 82.81 99 PRO A N 1
ATOM 770 C CA . PRO A 1 99 ? -0.868 -7.256 -14.407 1.00 82.81 99 PRO A CA 1
ATOM 771 C C . PRO A 1 99 ? -1.374 -6.887 -15.803 1.00 82.81 99 PRO A C 1
ATOM 773 O O . PRO A 1 99 ? -1.068 -7.543 -16.800 1.00 82.81 99 PRO A O 1
ATOM 776 N N . ALA A 1 100 ? -2.077 -5.757 -15.900 1.00 74.06 100 ALA A N 1
ATOM 777 C CA . ALA A 1 100 ? -2.400 -5.166 -17.193 1.00 74.06 100 ALA A CA 1
ATOM 778 C C . ALA A 1 100 ? -1.105 -4.848 -17.969 1.00 74.06 100 ALA A C 1
ATOM 780 O O . ALA A 1 100 ? -0.156 -4.302 -17.405 1.00 74.06 100 ALA A O 1
ATOM 781 N N . CYS A 1 101 ? -1.066 -5.149 -19.275 1.00 61.81 101 CYS A N 1
ATOM 782 C CA . CYS A 1 101 ? 0.144 -4.991 -20.101 1.00 61.81 101 CYS A CA 1
ATOM 783 C C . CYS A 1 101 ? 0.720 -3.562 -20.104 1.00 61.81 101 CYS A C 1
ATOM 785 O O . CYS A 1 101 ? 1.920 -3.383 -20.287 1.00 61.81 101 CYS A O 1
ATOM 787 N N . SER A 1 102 ? -0.127 -2.553 -19.899 1.00 64.50 102 SER A N 1
ATOM 788 C CA . SER A 1 102 ? 0.264 -1.177 -19.600 1.00 64.50 102 SER A CA 1
ATOM 789 C C . SER A 1 102 ? -0.229 -0.853 -18.192 1.00 64.50 102 SER A C 1
ATOM 791 O O . SER A 1 102 ? -1.411 -0.552 -18.007 1.00 64.50 102 SER A O 1
ATOM 793 N N . GLY A 1 103 ? 0.648 -0.996 -17.199 1.00 64.00 103 GLY A N 1
ATOM 794 C CA . GLY A 1 103 ? 0.319 -0.666 -15.816 1.00 64.00 103 GLY A CA 1
ATOM 795 C C . GLY A 1 103 ? 0.025 0.831 -15.641 1.00 64.00 103 GLY A C 1
ATOM 796 O O . GLY A 1 103 ? 0.560 1.646 -16.395 1.00 64.00 103 GLY A O 1
ATOM 797 N N . PRO A 1 104 ? -0.822 1.204 -14.671 1.00 77.94 104 PRO A N 1
ATOM 798 C CA . PRO A 1 104 ? -1.020 2.597 -14.277 1.00 77.94 104 PRO A CA 1
ATOM 799 C C . PRO A 1 104 ? 0.284 3.195 -13.731 1.00 77.94 104 PRO A C 1
ATOM 801 O O . PRO A 1 104 ? 1.079 2.506 -13.091 1.00 77.94 104 PRO A O 1
ATOM 804 N N . GLU A 1 105 ? 0.484 4.492 -13.947 1.00 84.38 105 GLU A N 1
ATOM 805 C CA . GLU A 1 105 ? 1.620 5.228 -13.390 1.00 84.38 105 GLU A CA 1
ATOM 806 C C . GLU A 1 105 ? 1.337 5.565 -11.920 1.00 84.38 105 GLU A C 1
ATOM 808 O O . GLU A 1 105 ? 0.738 6.586 -11.583 1.00 84.38 105 GLU A O 1
ATOM 813 N N . LEU A 1 106 ? 1.698 4.635 -11.034 1.00 87.75 106 LEU A N 1
ATOM 814 C CA . LEU A 1 106 ? 1.523 4.772 -9.592 1.00 87.75 106 LEU A CA 1
ATOM 815 C C . LEU A 1 106 ? 2.855 5.146 -8.950 1.00 87.75 106 LEU A C 1
ATOM 817 O O . LEU A 1 106 ? 3.797 4.357 -8.961 1.00 87.75 106 LEU A O 1
ATOM 821 N N . ILE A 1 107 ? 2.915 6.327 -8.344 1.00 88.69 107 ILE A N 1
ATOM 822 C CA . ILE A 1 107 ? 4.137 6.866 -7.743 1.00 88.69 107 ILE A CA 1
ATOM 823 C C . ILE A 1 107 ? 4.474 6.127 -6.443 1.00 88.69 107 ILE A C 1
ATOM 825 O O . ILE A 1 107 ? 3.693 6.114 -5.483 1.00 88.69 107 ILE A O 1
ATOM 829 N N . ALA A 1 108 ? 5.661 5.529 -6.408 1.00 88.75 108 ALA A N 1
ATOM 830 C CA . ALA A 1 108 ? 6.209 4.848 -5.244 1.00 88.75 108 ALA A CA 1
ATOM 831 C C . ALA A 1 108 ? 7.057 5.790 -4.389 1.00 88.75 108 ALA A C 1
ATOM 833 O O . ALA A 1 108 ? 6.887 5.818 -3.170 1.00 88.75 108 ALA A O 1
ATOM 834 N N . ASP A 1 109 ? 7.898 6.615 -5.009 1.00 86.88 109 ASP A N 1
ATOM 835 C CA . ASP A 1 109 ? 8.688 7.630 -4.316 1.00 86.88 109 ASP A CA 1
ATOM 836 C C . ASP A 1 109 ? 8.475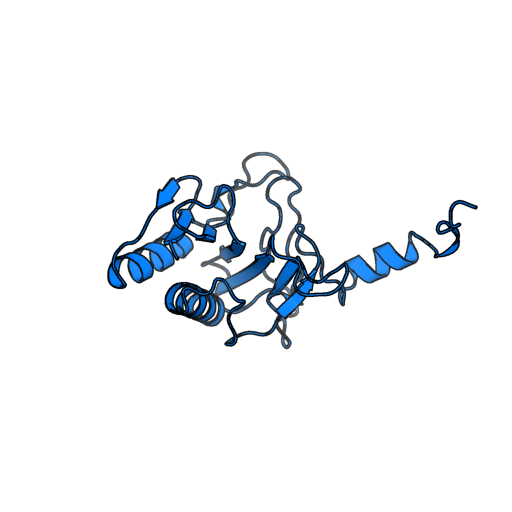 9.017 -4.948 1.00 86.88 109 ASP A C 1
ATOM 838 O O . ASP A 1 109 ? 9.020 9.308 -6.013 1.00 86.88 109 ASP A O 1
ATOM 842 N N . PRO A 1 110 ? 7.708 9.912 -4.294 1.00 78.25 110 PRO A N 1
ATOM 843 C CA . PRO A 1 110 ? 7.456 11.257 -4.808 1.00 78.25 110 PRO A CA 1
ATOM 844 C C . PRO A 1 110 ? 8.721 12.113 -4.970 1.00 78.25 110 PRO A C 1
ATOM 846 O O . PRO A 1 110 ? 8.721 13.046 -5.776 1.00 78.25 110 PRO A O 1
ATOM 849 N N . GLY A 1 111 ? 9.785 11.818 -4.209 1.00 78.88 111 GLY A N 1
ATOM 850 C CA . GLY A 1 111 ? 11.037 12.576 -4.243 1.00 78.88 111 GLY A CA 1
ATOM 851 C C . GLY A 1 111 ? 11.892 12.293 -5.478 1.00 78.88 111 GLY A C 1
ATOM 852 O O . GLY A 1 111 ? 12.556 13.2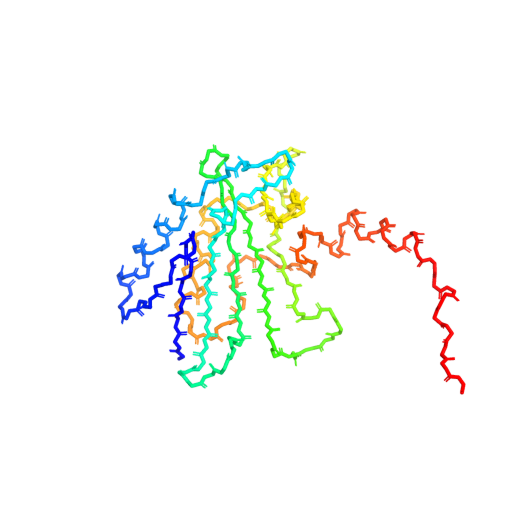03 -5.973 1.00 78.88 111 GLY A O 1
ATOM 853 N N . SER A 1 112 ? 11.864 11.056 -5.976 1.00 80.19 112 SER A N 1
ATOM 854 C CA . SER A 1 112 ? 12.572 10.635 -7.192 1.00 80.19 112 SER A CA 1
ATOM 855 C C . SER A 1 112 ? 11.671 10.540 -8.426 1.00 80.19 112 SER A C 1
ATOM 857 O O . SER A 1 112 ? 12.182 10.507 -9.542 1.00 80.19 112 SER A O 1
ATOM 859 N N . GLY A 1 113 ? 10.348 10.499 -8.236 1.00 82.12 113 GLY A N 1
ATOM 860 C CA . GLY A 1 113 ? 9.377 10.245 -9.300 1.00 82.12 113 GLY A CA 1
ATOM 861 C C . GLY A 1 113 ? 9.283 8.771 -9.701 1.00 82.12 113 GLY A C 1
ATOM 862 O O . GLY A 1 113 ? 8.566 8.436 -10.643 1.00 82.12 113 GLY A O 1
ATOM 863 N N . GLU A 1 114 ? 9.975 7.875 -8.992 1.00 86.56 114 GLU A N 1
ATOM 864 C CA . GLU A 1 114 ? 9.936 6.447 -9.284 1.00 86.56 114 GLU A CA 1
ATOM 865 C C . GLU A 1 114 ? 8.535 5.877 -9.059 1.00 86.56 114 GLU A C 1
ATOM 867 O O . GLU A 1 114 ? 7.860 6.140 -8.056 1.00 86.56 114 GLU A O 1
ATOM 872 N N . CYS A 1 115 ? 8.100 5.076 -10.027 1.00 88.69 115 CYS A N 1
ATOM 873 C CA . CYS A 1 115 ? 6.800 4.425 -10.024 1.00 88.69 115 CYS A CA 1
ATOM 874 C C . CYS A 1 115 ? 6.925 2.943 -9.687 1.00 88.69 115 CYS A C 1
ATOM 876 O O . CYS A 1 115 ? 7.922 2.299 -10.036 1.00 88.69 115 CYS A O 1
ATOM 878 N N . TYR A 1 116 ? 5.870 2.398 -9.084 1.00 90.38 116 TYR A N 1
ATOM 879 C CA . TYR A 1 116 ? 5.722 0.963 -8.883 1.00 90.38 116 TYR A CA 1
ATOM 880 C C . TYR A 1 116 ? 5.774 0.214 -10.215 1.00 90.38 116 TYR A C 1
ATOM 882 O O . TYR A 1 116 ? 5.276 0.680 -11.242 1.00 90.38 116 TYR A O 1
ATOM 890 N N . GLU A 1 117 ? 6.334 -0.993 -10.186 1.00 90.06 117 GLU A N 1
ATOM 891 C CA . GLU A 1 117 ? 6.216 -1.901 -11.321 1.00 90.06 117 GLU A CA 1
ATOM 892 C C . GLU A 1 117 ? 4.740 -2.296 -11.560 1.00 90.06 117 GLU A C 1
ATOM 894 O O . GLU A 1 117 ? 3.983 -2.440 -10.597 1.00 90.06 117 GLU A O 1
ATOM 899 N N . PRO A 1 118 ? 4.310 -2.538 -12.818 1.00 90.25 118 PRO A N 1
ATOM 900 C CA . PRO A 1 118 ? 2.929 -2.927 -13.134 1.00 90.25 118 PRO A CA 1
ATOM 901 C C . PRO A 1 118 ? 2.419 -4.147 -12.358 1.00 90.25 118 PRO A C 1
ATOM 903 O O . PRO A 1 118 ? 1.241 -4.210 -12.016 1.00 90.25 118 PRO A O 1
ATOM 906 N N . ALA A 1 119 ? 3.313 -5.089 -12.038 1.00 93.19 119 ALA A N 1
ATOM 907 C CA . ALA A 1 119 ? 3.025 -6.266 -11.218 1.00 93.19 119 ALA A CA 1
ATOM 908 C C . ALA A 1 119 ? 2.672 -5.934 -9.758 1.00 93.19 119 ALA A C 1
ATOM 910 O O . ALA A 1 119 ? 2.251 -6.817 -9.025 1.00 93.19 119 ALA A O 1
ATOM 911 N N . SER A 1 120 ? 2.811 -4.681 -9.324 1.00 94.06 120 SER A N 1
ATOM 912 C CA . SER A 1 120 ? 2.368 -4.229 -8.003 1.00 94.06 120 SER A CA 1
ATOM 913 C C . SER A 1 120 ? 1.038 -3.474 -8.029 1.00 94.06 120 SER A C 1
ATOM 915 O O . SER A 1 120 ? 0.485 -3.187 -6.968 1.00 94.06 120 SER A O 1
ATOM 917 N N . ALA A 1 121 ? 0.503 -3.157 -9.211 1.00 93.88 121 ALA A N 1
ATOM 918 C CA . ALA A 1 121 ? -0.753 -2.431 -9.354 1.00 93.88 121 ALA A CA 1
ATOM 919 C C . ALA A 1 121 ? -1.957 -3.371 -9.204 1.00 93.88 121 ALA A C 1
ATOM 921 O O . ALA A 1 121 ? -2.146 -4.284 -10.006 1.00 93.88 121 ALA A O 1
ATOM 922 N N . LEU A 1 122 ? -2.804 -3.113 -8.210 1.00 94.44 122 LEU A N 1
ATOM 923 C CA . LEU A 1 122 ? -4.035 -3.845 -7.922 1.00 94.44 122 LEU A CA 1
ATOM 924 C C . LEU A 1 122 ? -5.271 -2.983 -8.223 1.00 94.44 122 LEU A C 1
ATOM 926 O O . LEU A 1 122 ? -5.226 -1.763 -8.042 1.00 94.44 122 LEU A O 1
ATOM 930 N N . PRO A 1 123 ? -6.404 -3.580 -8.630 1.00 93.12 123 PRO A N 1
ATOM 931 C CA . PRO A 1 123 ? -7.693 -2.895 -8.664 1.00 93.12 123 PRO A CA 1
ATOM 932 C C . PRO A 1 123 ? -8.019 -2.204 -7.332 1.00 93.12 123 PRO A C 1
ATOM 934 O O . PRO A 1 123 ? -7.837 -2.792 -6.263 1.00 93.12 123 PRO A O 1
ATOM 937 N N . LEU A 1 124 ? -8.589 -0.993 -7.374 1.00 91.19 124 LEU A N 1
ATOM 938 C CA . LEU A 1 124 ? -8.887 -0.208 -6.159 1.00 91.19 124 LEU A CA 1
ATOM 939 C C . LEU A 1 124 ? -9.756 -0.947 -5.141 1.00 91.19 124 LEU A C 1
ATOM 941 O O . LEU A 1 124 ? -9.602 -0.741 -3.941 1.00 91.19 124 LEU A O 1
ATOM 945 N N . ALA A 1 125 ? -10.649 -1.827 -5.598 1.00 92.62 125 ALA A N 1
ATOM 946 C CA . ALA A 1 125 ? -11.466 -2.645 -4.708 1.00 92.62 125 ALA A CA 1
ATOM 947 C C . ALA A 1 125 ? -10.610 -3.569 -3.821 1.00 92.62 125 ALA A C 1
ATOM 949 O O . ALA A 1 125 ? -10.893 -3.706 -2.633 1.00 92.62 125 ALA A O 1
ATOM 950 N N . GLN A 1 126 ? -9.541 -4.156 -4.372 1.00 95.38 126 GLN A N 1
ATOM 951 C CA . GLN A 1 126 ? -8.599 -4.979 -3.607 1.00 95.38 126 GLN A CA 1
ATOM 952 C C . GLN A 1 126 ? -7.732 -4.121 -2.686 1.00 95.38 126 GLN A C 1
ATOM 954 O O . GLN A 1 126 ? -7.524 -4.487 -1.534 1.00 95.38 126 GLN A O 1
ATOM 959 N N . VAL A 1 127 ? -7.289 -2.950 -3.159 1.00 95.00 127 VAL A N 1
ATOM 960 C CA . VAL A 1 127 ? -6.530 -1.997 -2.333 1.00 95.00 127 VAL A CA 1
ATOM 961 C C . VAL A 1 127 ? -7.346 -1.574 -1.113 1.00 95.00 127 VAL A C 1
ATOM 963 O O . VAL A 1 127 ? -6.858 -1.632 0.011 1.00 95.00 127 VAL A O 1
ATOM 966 N N . ARG A 1 128 ? -8.617 -1.213 -1.315 1.00 94.31 128 ARG A N 1
ATOM 967 C CA . ARG A 1 128 ? -9.543 -0.863 -0.235 1.00 94.31 128 ARG A CA 1
ATOM 968 C C . ARG A 1 128 ? -9.725 -2.017 0.750 1.00 94.31 128 ARG A C 1
ATOM 970 O O . ARG A 1 128 ? -9.588 -1.788 1.947 1.00 94.31 128 ARG A O 1
ATOM 977 N N . ALA A 1 129 ? -9.982 -3.230 0.261 1.00 95.00 129 ALA A N 1
ATOM 978 C CA . ALA A 1 129 ? -10.155 -4.403 1.118 1.00 95.00 129 ALA A CA 1
ATOM 979 C C . ALA A 1 129 ? -8.909 -4.678 1.982 1.00 95.00 129 ALA A C 1
ATOM 981 O O . ALA A 1 129 ? -9.037 -4.958 3.171 1.00 95.00 129 ALA A O 1
ATOM 982 N N . ALA A 1 130 ? -7.708 -4.519 1.416 1.00 96.25 130 ALA A N 1
ATOM 983 C CA . ALA A 1 130 ? -6.456 -4.688 2.147 1.00 96.25 130 ALA A CA 1
ATOM 984 C C . ALA A 1 130 ? -6.270 -3.637 3.251 1.00 96.25 130 ALA A C 1
ATOM 986 O O . ALA A 1 130 ? -5.839 -3.972 4.353 1.00 96.25 130 ALA A O 1
ATOM 987 N N . ILE A 1 131 ? -6.625 -2.375 2.992 1.00 94.31 131 ILE A N 1
ATOM 988 C CA . ILE A 1 131 ? -6.564 -1.313 4.008 1.00 94.31 131 ILE A CA 1
ATOM 989 C C . ILE A 1 131 ? -7.587 -1.573 5.120 1.00 94.31 131 ILE A C 1
ATOM 991 O O . ILE A 1 131 ? -7.265 -1.431 6.297 1.00 94.31 131 ILE A O 1
ATOM 995 N N . GLU A 1 132 ? -8.808 -1.975 4.761 1.00 93.44 132 GLU A N 1
ATOM 996 C CA . GLU A 1 132 ? -9.859 -2.313 5.725 1.00 93.44 132 GLU A CA 1
ATOM 997 C C . GLU A 1 132 ? -9.426 -3.479 6.631 1.00 93.44 132 GLU A C 1
ATOM 999 O O . GLU A 1 132 ? -9.568 -3.382 7.850 1.00 93.44 132 GLU A O 1
ATOM 1004 N N . GLU A 1 133 ? -8.817 -4.530 6.068 1.00 94.06 133 GLU A N 1
ATOM 1005 C CA . GLU A 1 133 ? -8.236 -5.638 6.838 1.00 94.06 133 GLU A CA 1
ATOM 1006 C C . GLU A 1 133 ? -7.106 -5.162 7.765 1.00 94.06 133 GLU A C 1
ATOM 1008 O O . GLU A 1 133 ? -7.114 -5.487 8.954 1.00 94.06 133 GLU A O 1
ATOM 1013 N N . TYR A 1 134 ? -6.170 -4.353 7.253 1.00 92.00 134 TYR A N 1
ATOM 1014 C CA . TYR A 1 134 ? -5.056 -3.809 8.038 1.00 92.00 134 TYR A CA 1
ATOM 1015 C C . TYR A 1 134 ? -5.536 -3.011 9.253 1.00 92.00 134 TYR A C 1
ATOM 1017 O O . TYR A 1 134 ? -5.020 -3.158 10.359 1.00 92.00 134 TYR A O 1
ATOM 1025 N N . CYS A 1 135 ? -6.534 -2.150 9.052 1.00 89.75 135 CYS A N 1
ATOM 1026 C CA . CYS A 1 135 ? -7.088 -1.331 10.119 1.00 89.75 135 CYS A CA 1
ATOM 1027 C C . CYS A 1 135 ? -7.917 -2.147 11.119 1.00 89.75 135 CYS A C 1
ATOM 1029 O O . CYS A 1 135 ? -7.987 -1.770 12.287 1.00 89.75 135 CYS A O 1
ATOM 1031 N N . ALA A 1 136 ? -8.548 -3.239 10.680 1.00 88.00 136 ALA A N 1
ATOM 1032 C CA . ALA A 1 136 ? -9.372 -4.088 11.534 1.00 88.00 136 ALA A CA 1
ATOM 1033 C C . ALA A 1 136 ? -8.559 -5.061 12.403 1.00 88.00 136 ALA A C 1
ATOM 1035 O O . ALA A 1 136 ? -9.038 -5.453 13.467 1.00 88.00 136 ALA A O 1
ATOM 1036 N N . SER A 1 137 ? -7.357 -5.464 11.972 1.00 84.69 137 SER A N 1
ATOM 1037 C CA . SER A 1 137 ? -6.547 -6.453 12.694 1.00 84.69 137 SER A CA 1
ATOM 1038 C C . SER A 1 137 ? -5.893 -5.902 13.967 1.00 84.69 137 SER A C 1
ATOM 1040 O O . SER A 1 137 ? -5.667 -6.665 14.902 1.00 84.69 137 SER A O 1
ATOM 1042 N N . ASP A 1 138 ? -5.585 -4.598 14.017 1.00 78.00 138 ASP A N 1
ATOM 1043 C CA . ASP A 1 138 ? -4.822 -3.929 15.094 1.00 78.00 138 ASP A CA 1
ATOM 1044 C C . ASP A 1 138 ? -3.477 -4.616 15.432 1.00 78.00 138 ASP A C 1
ATOM 1046 O O . ASP A 1 138 ? -2.900 -4.390 16.495 1.00 78.00 138 ASP A O 1
ATOM 1050 N N . THR A 1 139 ? -2.955 -5.456 14.527 1.00 83.62 139 THR A N 1
ATOM 1051 C CA . THR A 1 139 ? -1.669 -6.157 14.691 1.00 83.62 139 THR A CA 1
ATOM 1052 C C . THR A 1 139 ? -0.519 -5.431 14.001 1.00 83.62 139 THR A C 1
ATOM 1054 O O . THR A 1 139 ? 0.640 -5.609 14.369 1.00 83.62 139 THR A O 1
ATOM 1057 N N . GLY A 1 140 ? -0.830 -4.629 12.976 1.00 85.69 140 GLY A N 1
ATOM 1058 C CA . GLY A 1 140 ? 0.167 -4.064 12.066 1.00 85.69 140 GLY A CA 1
ATOM 1059 C C . GLY A 1 140 ? 0.770 -5.092 11.100 1.00 85.69 140 GLY A C 1
ATOM 1060 O O . GLY A 1 140 ? 1.700 -4.765 10.364 1.00 85.69 140 GLY A O 1
ATOM 1061 N N . GLU A 1 141 ? 0.266 -6.327 11.074 1.00 88.19 141 GLU A N 1
ATOM 1062 C CA . GLU A 1 141 ? 0.695 -7.335 10.105 1.00 88.19 141 GLU A CA 1
ATOM 1063 C C . GLU A 1 141 ? 0.214 -6.999 8.691 1.00 88.19 141 GLU A C 1
ATOM 1065 O O . GLU A 1 141 ? -0.716 -6.217 8.486 1.00 88.19 141 GLU A O 1
ATOM 1070 N N . ARG A 1 142 ? 0.859 -7.606 7.694 1.00 91.81 142 ARG A N 1
ATOM 1071 C CA . ARG A 1 142 ? 0.447 -7.481 6.296 1.00 91.81 142 ARG A CA 1
ATOM 1072 C C . ARG A 1 142 ? -0.966 -8.055 6.100 1.00 91.81 142 ARG A C 1
ATOM 1074 O O . ARG A 1 142 ? -1.204 -9.181 6.535 1.00 91.81 142 ARG A O 1
ATOM 1081 N N . PRO A 1 143 ? -1.861 -7.345 5.394 1.00 94.44 143 PRO A N 1
ATOM 1082 C CA . PRO A 1 143 ? -3.135 -7.887 4.933 1.00 94.44 143 PRO A CA 1
ATOM 1083 C C . PRO A 1 143 ? -2.966 -9.201 4.178 1.00 94.44 143 PRO A C 1
ATOM 1085 O O . PRO A 1 143 ? -2.092 -9.322 3.320 1.00 94.44 143 PRO A O 1
ATOM 1088 N N . THR A 1 144 ? -3.819 -10.172 4.470 1.00 95.81 144 THR A N 1
ATOM 1089 C CA . THR A 1 144 ? -3.780 -11.517 3.889 1.00 95.81 144 THR A CA 1
ATOM 1090 C C . THR A 1 144 ? -4.672 -11.662 2.659 1.00 95.81 144 THR A C 1
ATOM 1092 O O . THR A 1 144 ? -4.508 -12.612 1.895 1.00 95.81 144 THR A O 1
ATOM 1095 N N . CYS A 1 145 ? -5.591 -10.718 2.421 1.00 95.25 145 CYS A N 1
ATOM 1096 C CA . CYS A 1 145 ? -6.474 -10.731 1.254 1.00 95.25 145 CYS A CA 1
ATOM 1097 C C . CYS A 1 145 ? -5.778 -10.424 -0.088 1.00 95.25 145 CYS A C 1
ATOM 1099 O O . CYS A 1 145 ? -6.424 -10.514 -1.134 1.00 95.25 145 CYS A O 1
ATOM 1101 N N . ILE A 1 146 ? -4.483 -10.088 -0.078 1.00 96.31 146 ILE A N 1
ATOM 1102 C CA . ILE A 1 146 ? -3.661 -9.848 -1.272 1.00 96.31 146 ILE A CA 1
ATOM 1103 C C . ILE A 1 146 ? -2.314 -10.574 -1.177 1.00 96.31 146 ILE A C 1
ATOM 1105 O O . ILE A 1 146 ? -1.860 -10.944 -0.093 1.00 96.31 146 ILE A O 1
ATOM 1109 N N . GLY A 1 147 ? -1.667 -10.763 -2.329 1.00 95.94 147 GLY A N 1
ATOM 1110 C CA . GLY A 1 147 ? -0.292 -11.249 -2.394 1.00 95.94 147 GLY A CA 1
ATOM 1111 C C . GLY A 1 147 ? 0.722 -10.155 -2.052 1.00 95.94 147 GLY A C 1
ATOM 1112 O O . GLY A 1 147 ? 0.437 -8.961 -2.184 1.00 95.94 147 GLY A O 1
ATOM 1113 N N . TRP A 1 148 ? 1.922 -10.578 -1.652 1.00 95.25 148 TRP A N 1
ATOM 1114 C CA . TRP A 1 148 ? 3.045 -9.694 -1.346 1.00 95.25 148 TRP A CA 1
ATOM 1115 C C . TRP A 1 148 ? 4.344 -10.233 -1.935 1.00 95.25 148 TRP A C 1
ATOM 1117 O O . TRP A 1 148 ? 4.615 -11.431 -1.855 1.00 95.25 148 TRP A O 1
ATOM 1127 N N . VAL A 1 149 ? 5.189 -9.327 -2.415 1.00 94.00 149 VAL A N 1
ATOM 1128 C CA . VAL A 1 149 ? 6.564 -9.609 -2.842 1.00 94.00 149 VAL A CA 1
ATOM 1129 C C . VAL A 1 149 ? 7.546 -8.741 -2.062 1.00 94.00 149 VAL A C 1
ATOM 1131 O O . VAL A 1 149 ? 7.185 -7.649 -1.628 1.00 94.00 149 VAL A O 1
ATOM 1134 N N . THR A 1 150 ? 8.786 -9.186 -1.877 1.00 92.25 150 THR A N 1
ATOM 1135 C CA . THR A 1 150 ? 9.834 -8.311 -1.339 1.00 92.25 150 THR A CA 1
ATOM 1136 C C . THR A 1 150 ? 10.239 -7.262 -2.376 1.00 92.25 150 THR A C 1
ATOM 1138 O O . THR A 1 150 ? 10.236 -7.517 -3.585 1.00 92.25 150 THR A O 1
ATOM 1141 N N . GLY A 1 151 ? 10.590 -6.068 -1.914 1.00 90.88 151 GLY A N 1
ATOM 1142 C CA . GLY A 1 151 ? 10.979 -4.983 -2.805 1.00 90.88 151 GLY A CA 1
ATOM 1143 C C . GLY A 1 151 ? 11.698 -3.855 -2.088 1.00 90.88 151 GLY A C 1
ATOM 1144 O O . GLY A 1 151 ? 12.144 -4.005 -0.953 1.00 90.88 151 GLY A O 1
ATOM 1145 N N . GLU A 1 152 ? 11.790 -2.724 -2.771 1.00 88.56 152 GLU A N 1
ATOM 1146 C CA . GLU A 1 152 ? 12.443 -1.507 -2.299 1.00 88.56 152 GLU A CA 1
ATOM 1147 C C . GLU A 1 152 ? 11.443 -0.349 -2.171 1.00 88.56 152 GLU A C 1
ATOM 1149 O O . GLU A 1 152 ? 10.328 -0.378 -2.705 1.00 88.56 152 GLU A O 1
ATOM 1154 N N . PHE A 1 153 ? 11.849 0.699 -1.450 1.00 86.69 153 PHE A N 1
ATOM 1155 C CA . PHE A 1 153 ? 11.008 1.870 -1.175 1.00 86.69 153 PHE A CA 1
ATOM 1156 C C . PHE A 1 153 ? 10.552 2.616 -2.439 1.00 86.69 153 PHE A C 1
ATOM 1158 O O . PHE A 1 153 ? 9.465 3.200 -2.452 1.00 86.69 153 PHE A O 1
ATOM 1165 N N . ASP A 1 154 ? 11.361 2.560 -3.494 1.00 87.88 154 ASP A N 1
ATOM 1166 C CA . ASP A 1 154 ? 11.117 3.150 -4.815 1.00 87.88 154 ASP A CA 1
ATOM 1167 C C . ASP A 1 154 ? 10.137 2.335 -5.684 1.00 87.88 154 ASP A C 1
ATOM 1169 O O . ASP A 1 154 ? 9.870 2.687 -6.832 1.00 87.88 154 ASP A O 1
ATOM 1173 N N . GLY A 1 155 ? 9.579 1.245 -5.147 1.00 89.19 155 GLY A N 1
ATOM 1174 C CA . GLY A 1 155 ? 8.615 0.403 -5.847 1.00 89.19 155 GLY A CA 1
ATOM 1175 C C . GLY A 1 155 ? 9.237 -0.659 -6.754 1.00 89.19 155 GLY A C 1
ATOM 1176 O O . GLY A 1 155 ? 8.485 -1.359 -7.439 1.00 89.19 155 GLY A O 1
ATOM 1177 N N . ALA A 1 156 ? 10.567 -0.818 -6.751 1.00 90.31 156 ALA A N 1
ATOM 1178 C CA . ALA A 1 156 ? 11.230 -1.931 -7.419 1.00 90.31 156 ALA A CA 1
ATOM 1179 C C . ALA A 1 156 ? 10.941 -3.252 -6.696 1.00 90.31 156 ALA A C 1
ATOM 1181 O O . ALA A 1 156 ? 11.064 -3.362 -5.473 1.00 90.31 156 ALA A O 1
ATOM 1182 N N . ARG A 1 157 ? 10.581 -4.283 -7.462 1.00 91.75 157 ARG A N 1
ATOM 1183 C CA . ARG A 1 157 ? 10.344 -5.628 -6.929 1.00 91.75 157 ARG A CA 1
ATOM 1184 C C . ARG A 1 157 ? 11.624 -6.449 -6.998 1.00 91.75 157 ARG A C 1
ATOM 1186 O O . ARG A 1 157 ? 12.343 -6.382 -7.993 1.00 91.75 157 ARG A O 1
ATOM 1193 N N . HIS A 1 158 ? 11.898 -7.280 -5.992 1.00 90.06 158 HIS A N 1
ATOM 1194 C CA . HIS A 1 158 ? 13.079 -8.160 -6.001 1.00 90.06 158 HIS A CA 1
ATOM 1195 C C . HIS A 1 158 ? 12.957 -9.357 -6.955 1.00 90.06 158 HIS A C 1
ATOM 1197 O O . HIS A 1 158 ? 13.958 -9.986 -7.277 1.00 90.06 158 HIS A O 1
ATOM 1203 N N . ASP A 1 159 ? 11.756 -9.678 -7.431 1.00 89.19 159 ASP A N 1
ATOM 1204 C CA . ASP A 1 159 ? 11.536 -10.631 -8.529 1.00 89.19 159 ASP A CA 1
ATOM 1205 C C . ASP A 1 159 ? 11.416 -9.937 -9.900 1.00 89.19 159 ASP A C 1
ATOM 1207 O O . ASP A 1 159 ? 11.252 -10.595 -10.931 1.00 89.19 159 ASP A O 1
ATOM 1211 N N . GLY A 1 160 ? 11.505 -8.606 -9.905 1.00 84.81 160 GLY A N 1
ATOM 1212 C CA . GLY A 1 160 ? 11.247 -7.758 -11.052 1.00 84.81 160 GLY A CA 1
ATOM 1213 C C . GLY A 1 160 ? 12.470 -7.529 -11.943 1.00 84.81 160 GLY A C 1
ATOM 1214 O O . GLY A 1 160 ? 13.625 -7.772 -11.568 1.00 84.81 160 GLY A O 1
ATOM 1215 N N . PRO A 1 161 ? 12.246 -7.010 -13.161 1.00 80.44 161 PRO A N 1
ATOM 1216 C CA . PRO A 1 161 ? 13.312 -6.696 -14.102 1.00 80.44 161 PRO A CA 1
ATOM 1217 C C . PRO A 1 161 ? 14.282 -5.630 -13.578 1.00 80.44 161 PRO A C 1
ATOM 1219 O O . PRO A 1 161 ? 15.460 -5.694 -13.929 1.00 80.44 161 PRO A O 1
ATOM 1222 N N . ARG A 1 162 ? 13.834 -4.673 -12.744 1.00 80.81 162 ARG A N 1
ATOM 1223 C CA . ARG A 1 162 ? 14.718 -3.634 -12.182 1.00 80.81 162 ARG A CA 1
ATOM 1224 C C . ARG A 1 162 ? 15.757 -4.233 -11.235 1.00 80.81 162 ARG A C 1
ATOM 1226 O O . ARG A 1 162 ? 16.938 -3.906 -11.332 1.00 80.81 162 ARG A O 1
ATOM 1233 N N . PHE A 1 163 ? 15.345 -5.161 -10.374 1.00 79.19 163 PHE A N 1
ATOM 1234 C CA . PHE A 1 163 ? 16.263 -5.827 -9.453 1.00 79.19 163 PHE A CA 1
ATOM 1235 C C . PHE A 1 163 ? 17.255 -6.743 -10.174 1.00 79.19 163 PHE A C 1
ATOM 1237 O O . PHE A 1 163 ? 18.440 -6.741 -9.847 1.00 79.19 163 PHE A O 1
ATOM 1244 N N . ASN A 1 164 ? 16.812 -7.465 -11.207 1.00 76.69 164 ASN A N 1
ATOM 1245 C CA . ASN A 1 164 ? 17.713 -8.283 -12.023 1.00 76.69 164 ASN A CA 1
ATOM 1246 C C . ASN A 1 164 ? 18.794 -7.432 -12.710 1.00 76.69 164 ASN A C 1
ATOM 1248 O O . ASN A 1 164 ? 19.969 -7.785 -12.669 1.00 76.69 164 ASN A O 1
ATOM 1252 N N . GLN A 1 165 ? 18.429 -6.264 -13.248 1.00 75.12 165 GLN A N 1
ATOM 1253 C CA . GLN A 1 165 ? 19.398 -5.322 -13.821 1.00 75.12 165 GLN A CA 1
ATOM 1254 C C . GLN A 1 165 ? 20.390 -4.797 -12.777 1.00 75.12 165 GLN A C 1
ATOM 1256 O O . GLN A 1 165 ? 21.577 -4.659 -13.070 1.00 75.12 165 GLN A O 1
ATOM 1261 N N . TRP A 1 166 ? 19.931 -4.531 -11.551 1.00 71.38 166 TRP A N 1
ATOM 1262 C CA . TRP A 1 166 ? 20.812 -4.149 -10.449 1.00 71.38 166 TRP A CA 1
ATOM 1263 C C . TRP A 1 166 ? 21.795 -5.271 -10.082 1.00 71.38 166 TRP A C 1
ATOM 1265 O O . TRP A 1 166 ? 22.988 -5.014 -9.915 1.00 71.38 166 TRP A O 1
ATOM 1275 N N . LEU A 1 167 ? 21.334 -6.525 -10.022 1.00 72.81 167 LEU A N 1
ATOM 1276 C CA . LEU A 1 167 ? 22.207 -7.681 -9.792 1.00 72.81 167 LEU A CA 1
ATOM 1277 C C . LEU A 1 167 ? 23.253 -7.852 -10.901 1.00 72.81 167 LEU A C 1
ATOM 1279 O O . LEU A 1 167 ? 24.410 -8.157 -10.603 1.00 72.81 167 LEU A O 1
ATOM 1283 N N . ASP A 1 168 ? 22.869 -7.627 -12.157 1.00 74.50 168 ASP A N 1
ATOM 1284 C CA . ASP A 1 168 ? 23.773 -7.719 -13.307 1.00 74.50 168 ASP A CA 1
ATOM 1285 C C . ASP A 1 168 ? 24.808 -6.579 -13.328 1.00 74.50 168 ASP A C 1
ATOM 1287 O O . ASP A 1 168 ? 25.960 -6.785 -13.718 1.00 74.50 168 ASP A O 1
ATOM 1291 N N . ALA A 1 169 ? 24.433 -5.382 -12.864 1.00 71.12 169 ALA A N 1
ATOM 1292 C CA . ALA A 1 169 ? 25.316 -4.218 -12.784 1.00 71.12 169 ALA A CA 1
ATOM 1293 C C . ALA A 1 169 ? 26.362 -4.310 -11.654 1.00 71.12 169 ALA A C 1
ATOM 1295 O O . ALA A 1 169 ? 27.396 -3.639 -11.722 1.00 71.12 169 ALA A O 1
ATOM 1296 N N . PHE A 1 170 ? 26.138 -5.155 -10.639 1.00 61.06 170 PHE A N 1
ATOM 1297 C CA . PHE A 1 170 ? 27.054 -5.359 -9.512 1.00 61.06 170 PHE A CA 1
ATOM 1298 C C . PHE A 1 170 ? 27.453 -6.839 -9.347 1.00 61.06 170 PHE A C 1
ATOM 1300 O O . PHE A 1 170 ? 26.954 -7.530 -8.450 1.00 61.06 170 PHE A O 1
ATOM 1307 N N . PRO A 1 171 ? 28.410 -7.345 -10.154 1.00 55.88 171 PRO A N 1
ATOM 1308 C CA . PRO A 1 171 ? 28.893 -8.717 -10.045 1.00 55.88 171 PRO A CA 1
ATOM 1309 C C . PRO A 1 171 ? 29.442 -9.026 -8.646 1.00 55.88 171 PRO A C 1
ATOM 1311 O O . PRO A 1 171 ? 30.094 -8.198 -8.009 1.00 55.88 171 PRO A O 1
ATOM 1314 N N . ARG A 1 172 ? 29.236 -10.269 -8.191 1.00 56.47 172 ARG A N 1
ATOM 1315 C CA . ARG A 1 172 ? 29.553 -10.794 -6.843 1.00 56.47 172 ARG A CA 1
ATOM 1316 C C . ARG A 1 172 ? 31.011 -10.621 -6.361 1.00 56.47 172 ARG A C 1
ATOM 1318 O O . ARG A 1 172 ? 31.296 -10.933 -5.206 1.00 56.47 172 ARG A O 1
ATOM 1325 N N . GLU A 1 173 ? 31.930 -10.139 -7.193 1.00 51.28 173 GLU A N 1
ATOM 1326 C CA . GLU A 1 173 ? 33.371 -10.051 -6.906 1.00 51.28 173 GLU A CA 1
ATOM 1327 C C . GLU A 1 173 ? 33.777 -8.921 -5.942 1.00 51.28 173 GLU A C 1
ATOM 1329 O O . GLU A 1 173 ? 34.901 -8.916 -5.441 1.00 51.28 173 GLU A O 1
ATOM 1334 N N . SER A 1 174 ? 32.874 -7.999 -5.604 1.00 48.38 174 SER A N 1
ATOM 1335 C CA . SER A 1 174 ? 33.131 -6.915 -4.641 1.00 48.38 174 SER A CA 1
ATOM 1336 C C . SER A 1 174 ? 32.873 -7.295 -3.173 1.00 48.38 174 SER A C 1
ATOM 1338 O O . SER A 1 174 ? 33.195 -6.521 -2.273 1.00 48.38 174 SER A O 1
ATOM 1340 N N . ARG A 1 175 ? 32.383 -8.512 -2.886 1.00 52.25 175 ARG A N 1
ATOM 1341 C CA . ARG A 1 175 ? 32.248 -9.046 -1.515 1.00 52.25 175 ARG A CA 1
ATOM 1342 C C . ARG A 1 175 ? 33.517 -9.787 -1.077 1.00 52.25 175 ARG A C 1
ATOM 1344 O O . ARG A 1 175 ? 33.488 -10.994 -0.847 1.00 52.25 175 ARG A O 1
ATOM 1351 N N . ARG A 1 176 ? 34.651 -9.088 -0.954 1.00 40.25 176 ARG A N 1
ATOM 1352 C CA . ARG A 1 176 ? 35.771 -9.616 -0.155 1.00 40.25 176 ARG A CA 1
ATOM 1353 C C . ARG A 1 176 ? 35.506 -9.314 1.316 1.00 40.25 176 ARG A C 1
ATOM 1355 O O . ARG A 1 176 ? 35.424 -8.153 1.702 1.00 40.25 176 ARG A O 1
ATOM 1362 N N . SER A 1 177 ? 35.363 -10.371 2.112 1.00 39.66 177 SER A N 1
ATOM 1363 C CA . SER A 1 177 ? 35.332 -10.307 3.572 1.00 39.66 177 SER A CA 1
ATOM 1364 C C . SER A 1 177 ? 36.555 -9.548 4.100 1.00 39.66 177 SER A C 1
ATOM 1366 O O . SER A 1 177 ? 37.653 -9.769 3.576 1.00 39.66 177 SER A O 1
ATOM 1368 N N . PRO A 1 178 ? 36.413 -8.695 5.128 1.00 43.94 178 PRO A N 1
ATOM 1369 C CA . PRO A 1 178 ? 37.574 -8.188 5.837 1.00 43.94 178 PRO A CA 1
ATOM 1370 C C . PRO A 1 178 ? 38.230 -9.368 6.565 1.00 43.94 178 PRO A C 1
ATOM 1372 O O . PRO A 1 178 ? 37.587 -10.064 7.351 1.00 43.94 178 PRO A O 1
ATOM 1375 N N . SER A 1 179 ? 39.481 -9.629 6.196 1.00 51.56 179 SER A N 1
ATOM 1376 C CA . SER A 1 179 ? 40.410 -10.546 6.864 1.00 51.56 179 SER A CA 1
ATOM 1377 C C . SER A 1 179 ? 40.813 -10.052 8.244 1.00 51.56 179 SER A C 1
ATOM 1379 O O . SER A 1 179 ? 40.961 -8.815 8.375 1.00 51.56 179 SER A O 1
#

Sequence (179 aa):
MILRVNIAGDEYRPTRPDDIVGLISEAFRSITPQEVSPGVHSAATQAWFTVSEPDARSPSAYLRVTADERSGYGALSWWSSVQTGGMYDFFWLSDNPDPACSGPELIADPGSGECYEPASALPLAQVRAAIEEYCASDTGERPTCIGWVTGEFDGARHDGPRFNQWLDAFPRESRRSPS